Protein AF-A0A7J9SGE8-F1 (afdb_monomer)

Mean predicted aligned error: 10.17 Å

Organism: NCBI:txid2761102

Secondary structure (DSSP, 8-state):
--B--EES-HHHHHHHHHHHHHHHHHHHT--S------------SSHHHHHHHHHHHHHHHT----TT----EEPTT---B-TT-TTHHHHHHHHHHHHHHTT-S-SGGGHHHHHHHHHHHHHHHHHHHHH-SS--HHHHIIIIIHHHHHHHHHHHH--TTTGGGS--

pLDDT: mean 73.87, std 15.14, range [34.44, 93.06]

Solvent-accessible surface area (backbone atoms only — not comparable to full-atom values): 9703 Å² total; per-residue (Å²): 130,70,51,76,62,51,35,72,48,53,69,58,47,46,51,61,34,54,51,32,50,53,56,53,56,60,64,68,72,50,96,60,79,86,73,80,74,73,88,82,62,62,92,40,95,40,40,65,57,48,39,45,50,8,24,52,48,6,57,41,66,75,38,60,46,69,88,82,61,64,67,80,37,70,50,67,90,60,67,68,45,49,94,83,45,83,61,47,59,54,50,52,48,54,44,50,53,47,17,56,70,68,72,46,95,42,61,81,80,34,48,66,58,44,43,27,12,14,48,30,17,41,52,53,51,48,54,52,42,77,71,33,100,66,50,54,63,69,55,48,45,61,78,66,30,51,69,45,36,49,53,45,45,34,68,65,66,41,47,86,81,56,52,70,66,77,75,121

Nearest PDB structures (foldseek):
  5wtu-assembly1_A  TM=5.063E-01  e=2.987E+00  Escherichia coli
  4lrv-assembly3_N-3  TM=5.461E-01  e=8.595E+00  Escherichia coli B7A

Foldseek 3Di:
DWDFDFALPLVLLCVLQVVVVVVVVVVVPDPDDPPCPPADAHDDNFSVVLLLQQLLQLLLVVHFDDLPRDRDDTGPPDDGDDPPDPCVVSVVVSLVLQCLVVVHPDSVVCSSVSNRSSRGSSVVLSVVCVVDVGDDPVCCCVVPNDPSSQVSCCVRQNDPVCNVVVPD

Radius of gyration: 17.56 Å; Cα contacts (8 Å, |Δi|>4): 196; chains: 1; bounding box: 41×34×54 Å

Structure (mmCIF, N/CA/C/O backbone):
data_AF-A0A7J9SGE8-F1
#
_entry.id   AF-A0A7J9SGE8-F1
#
loop_
_atom_site.group_PDB
_atom_site.id
_atom_site.type_symbol
_atom_site.label_atom_id
_atom_site.label_alt_id
_atom_site.label_comp_id
_atom_site.label_asym_id
_atom_site.label_entity_id
_atom_site.label_seq_id
_atom_site.pdbx_PDB_ins_code
_atom_site.Cartn_x
_atom_site.Cartn_y
_atom_site.Cartn_z
_atom_site.occupancy
_atom_site.B_iso_or_equiv
_atom_site.auth_seq_id
_atom_site.auth_comp_id
_atom_site.auth_asym_id
_atom_site.auth_atom_id
_atom_site.pdbx_PDB_model_num
ATOM 1 N N . MET A 1 1 ? 9.535 14.966 11.518 1.00 48.34 1 MET A N 1
ATOM 2 C CA . MET A 1 1 ? 10.106 13.625 11.740 1.00 48.34 1 MET A CA 1
ATOM 3 C C . MET A 1 1 ? 10.115 12.963 10.393 1.00 48.34 1 MET A C 1
ATOM 5 O O . MET A 1 1 ? 9.080 13.000 9.738 1.00 48.34 1 MET A O 1
ATOM 9 N N . THR A 1 2 ? 11.262 12.478 9.952 1.00 58.62 2 THR A N 1
ATOM 10 C CA . THR A 1 2 ? 11.345 11.885 8.631 1.00 58.62 2 THR A CA 1
ATOM 11 C C . THR A 1 2 ? 11.035 10.395 8.696 1.00 58.62 2 THR A C 1
ATOM 13 O O . THR A 1 2 ? 11.523 9.724 9.605 1.00 58.62 2 THR A O 1
ATOM 16 N N . ARG A 1 3 ? 10.198 9.891 7.782 1.00 63.09 3 ARG A N 1
ATOM 17 C CA . ARG A 1 3 ? 9.827 8.470 7.711 1.00 63.09 3 ARG A CA 1
ATOM 18 C C . ARG A 1 3 ? 10.516 7.813 6.515 1.00 63.09 3 ARG A C 1
ATOM 20 O O . ARG A 1 3 ? 10.551 8.394 5.431 1.00 63.09 3 ARG A O 1
ATOM 27 N N . THR A 1 4 ? 11.046 6.614 6.735 1.00 72.00 4 THR A N 1
ATOM 28 C CA . THR A 1 4 ? 11.606 5.740 5.696 1.00 72.00 4 THR A CA 1
ATOM 29 C C . THR A 1 4 ? 10.642 4.581 5.489 1.00 72.00 4 THR A C 1
ATOM 31 O O . THR A 1 4 ? 10.213 3.974 6.470 1.00 72.00 4 THR A O 1
ATOM 34 N N . ILE A 1 5 ? 10.295 4.277 4.237 1.00 77.38 5 ILE A N 1
ATOM 35 C CA . ILE A 1 5 ? 9.429 3.137 3.923 1.00 77.38 5 ILE A CA 1
ATOM 36 C C . ILE A 1 5 ? 10.289 1.883 3.813 1.00 77.38 5 ILE A C 1
ATOM 38 O O . ILE A 1 5 ? 11.235 1.845 3.021 1.00 77.38 5 ILE A O 1
ATOM 42 N N . LYS A 1 6 ? 9.932 0.867 4.602 1.00 82.56 6 LYS A N 1
ATOM 43 C CA . LYS A 1 6 ? 10.541 -0.459 4.561 1.00 82.56 6 LYS A CA 1
ATOM 44 C C . LYS A 1 6 ? 9.533 -1.493 4.093 1.00 82.56 6 LYS A C 1
ATOM 46 O O . LYS A 1 6 ? 8.363 -1.373 4.414 1.00 82.56 6 LYS A O 1
ATOM 51 N N . THR A 1 7 ? 9.992 -2.506 3.372 1.00 82.38 7 THR A N 1
ATOM 52 C CA . THR A 1 7 ? 9.140 -3.562 2.804 1.00 82.38 7 THR A CA 1
ATOM 53 C C . THR A 1 7 ? 9.809 -4.931 2.943 1.00 82.38 7 THR A C 1
ATOM 55 O O . THR A 1 7 ? 11.038 -5.029 3.062 1.00 82.38 7 THR A O 1
ATOM 58 N N . SER A 1 8 ? 8.999 -5.992 2.945 1.00 83.69 8 SER A N 1
ATOM 59 C CA . SER A 1 8 ? 9.450 -7.385 2.855 1.00 83.69 8 SER A CA 1
ATOM 60 C C . SER A 1 8 ? 9.547 -7.888 1.404 1.00 83.69 8 SER A C 1
ATOM 62 O O . SER A 1 8 ? 10.131 -8.946 1.162 1.00 83.69 8 SER A O 1
ATOM 64 N N . ARG A 1 9 ? 9.024 -7.110 0.443 1.00 87.06 9 ARG A N 1
ATOM 65 C CA . ARG A 1 9 ? 8.911 -7.420 -0.993 1.00 87.06 9 ARG A CA 1
ATOM 66 C C . ARG A 1 9 ? 9.723 -6.497 -1.890 1.00 87.06 9 ARG A C 1
ATOM 68 O O . ARG A 1 9 ? 9.348 -6.228 -3.029 1.00 87.06 9 ARG A O 1
ATOM 75 N N . GLN A 1 10 ? 10.852 -5.992 -1.390 1.00 84.12 10 GLN A N 1
ATOM 76 C CA . GLN A 1 10 ? 11.710 -5.049 -2.121 1.00 84.12 10 GLN A CA 1
ATOM 77 C C . GLN A 1 10 ? 12.091 -5.550 -3.525 1.00 84.12 10 GLN A C 1
ATOM 79 O O . GLN A 1 10 ? 12.265 -4.748 -4.436 1.00 84.12 10 GLN A O 1
ATOM 84 N N . ASP A 1 11 ? 12.213 -6.863 -3.706 1.00 82.62 11 ASP A N 1
ATOM 85 C CA . ASP A 1 11 ? 12.446 -7.514 -4.991 1.00 82.62 11 ASP A CA 1
ATOM 86 C C . ASP A 1 11 ? 11.338 -7.225 -6.015 1.00 82.62 11 ASP A C 1
ATOM 88 O O . ASP A 1 11 ? 11.656 -6.880 -7.154 1.00 82.62 11 ASP A O 1
ATOM 92 N N . ILE A 1 12 ? 10.066 -7.273 -5.606 1.00 85.19 12 ILE A N 1
ATOM 93 C CA . ILE A 1 12 ? 8.921 -6.949 -6.468 1.00 85.19 12 ILE A CA 1
ATOM 94 C C . ILE A 1 12 ? 8.907 -5.451 -6.790 1.00 85.19 12 ILE A C 1
ATOM 96 O O . ILE A 1 12 ? 8.810 -5.073 -7.956 1.00 85.19 12 ILE A O 1
ATOM 100 N N . TYR A 1 13 ? 9.096 -4.590 -5.784 1.00 85.00 13 TYR A N 1
ATOM 101 C CA . TYR A 1 13 ? 9.158 -3.136 -5.988 1.00 85.00 13 TYR A CA 1
ATOM 102 C C . TYR A 1 13 ? 10.275 -2.720 -6.951 1.00 85.00 13 TYR A C 1
ATOM 104 O O . TYR A 1 13 ? 10.072 -1.851 -7.796 1.00 85.00 13 TYR A O 1
ATOM 112 N N . ILE A 1 14 ? 11.462 -3.321 -6.818 1.00 80.12 14 ILE A N 1
ATOM 113 C CA . ILE A 1 14 ? 12.591 -3.085 -7.723 1.00 80.12 14 ILE A CA 1
ATOM 114 C C . ILE A 1 14 ? 12.235 -3.560 -9.120 1.00 80.12 14 ILE A C 1
ATOM 116 O O . ILE A 1 14 ? 12.348 -2.772 -10.048 1.00 80.12 14 ILE A O 1
ATOM 120 N N . ARG A 1 15 ? 11.767 -4.801 -9.270 1.00 81.69 15 ARG A N 1
ATOM 121 C CA . ARG A 1 15 ? 11.42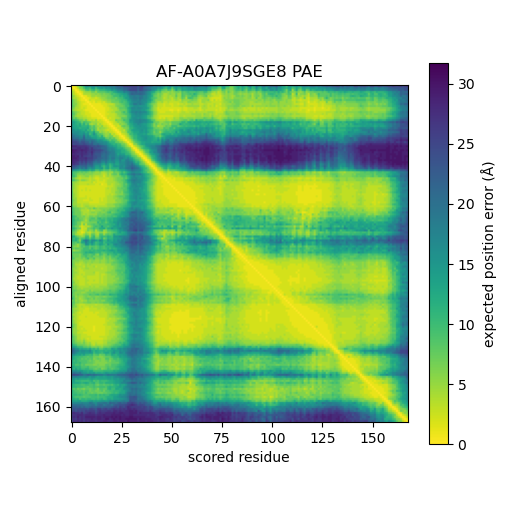6 -5.355 -10.582 1.00 81.69 15 ARG A CA 1
ATOM 122 C C . ARG A 1 15 ? 10.419 -4.475 -11.321 1.00 81.69 15 ARG A C 1
ATOM 124 O O . ARG A 1 15 ? 10.677 -4.098 -12.454 1.00 81.69 15 ARG A O 1
ATOM 131 N N . LEU A 1 16 ? 9.311 -4.115 -10.676 1.00 78.44 16 LEU A N 1
ATOM 132 C CA . LEU A 1 16 ? 8.231 -3.374 -11.331 1.00 78.44 16 LEU A CA 1
ATOM 133 C C . LEU A 1 16 ? 8.618 -1.936 -11.704 1.00 78.44 16 LEU A C 1
ATOM 135 O O . LEU A 1 16 ? 8.124 -1.419 -12.699 1.00 78.44 16 LEU A O 1
ATOM 139 N N . VAL A 1 17 ? 9.510 -1.295 -10.946 1.00 76.69 17 VAL A N 1
ATOM 140 C CA . VAL A 1 17 ? 9.947 0.085 -11.221 1.00 76.69 17 VAL A CA 1
ATOM 141 C C . VAL A 1 17 ? 11.186 0.150 -12.124 1.00 76.69 17 VAL A C 1
ATOM 143 O O . VAL A 1 17 ? 11.309 1.074 -12.922 1.00 76.69 17 VAL A O 1
ATOM 146 N N . ASP A 1 18 ? 12.103 -0.815 -12.042 1.00 73.56 18 ASP A N 1
ATOM 147 C CA . ASP A 1 18 ? 13.275 -0.879 -12.930 1.00 73.56 18 ASP A CA 1
ATOM 148 C C . ASP A 1 18 ? 12.882 -1.368 -14.337 1.00 73.56 18 ASP A C 1
ATOM 150 O O . ASP A 1 18 ? 13.455 -0.905 -15.326 1.00 73.56 18 ASP A O 1
ATOM 154 N N . ASN A 1 19 ? 11.870 -2.240 -14.450 1.00 63.78 19 ASN A N 1
ATOM 155 C CA . ASN A 1 19 ? 11.254 -2.568 -15.739 1.00 63.78 19 ASN A CA 1
ATOM 156 C C . ASN A 1 19 ? 10.659 -1.307 -16.386 1.00 63.78 19 ASN A C 1
ATOM 158 O O . ASN A 1 19 ? 10.941 -1.028 -17.546 1.00 63.78 19 ASN A O 1
ATOM 162 N N . ALA A 1 20 ? 9.955 -0.483 -15.598 1.00 64.75 20 ALA A N 1
ATOM 163 C CA . ALA A 1 20 ? 9.371 0.772 -16.068 1.00 64.75 20 ALA A CA 1
ATOM 164 C C . ALA A 1 20 ? 10.402 1.763 -16.631 1.00 64.75 20 ALA A C 1
ATOM 166 O O . ALA A 1 20 ? 10.104 2.498 -17.569 1.00 64.75 20 ALA A O 1
ATOM 167 N N . GLU A 1 21 ? 11.608 1.815 -16.059 1.00 63.56 21 GLU A N 1
ATOM 168 C CA . GLU A 1 21 ? 12.697 2.636 -16.604 1.00 63.56 21 GLU A CA 1
ATOM 169 C C . GLU A 1 21 ? 13.314 2.031 -17.864 1.00 63.56 21 GLU A C 1
ATOM 171 O O . GLU A 1 21 ? 13.572 2.754 -18.823 1.00 63.56 21 GLU A O 1
ATOM 176 N N . SER A 1 22 ? 13.530 0.715 -17.871 1.00 61.41 22 SER A N 1
ATOM 177 C CA . SER A 1 22 ? 14.177 0.023 -18.991 1.00 61.41 22 SER A CA 1
ATOM 178 C C . SER A 1 22 ? 13.358 0.125 -20.280 1.00 61.41 22 SER A C 1
ATOM 180 O O . SER A 1 22 ? 13.934 0.311 -21.351 1.00 61.41 22 SER A O 1
ATOM 182 N N . ASP A 1 23 ? 12.029 0.068 -20.174 1.00 59.72 23 ASP A N 1
ATOM 183 C CA . ASP A 1 23 ? 11.129 0.206 -21.323 1.00 59.72 23 ASP A CA 1
ATOM 184 C C . ASP A 1 23 ? 11.163 1.633 -21.906 1.00 59.72 23 ASP A C 1
ATOM 186 O O . ASP A 1 23 ? 11.191 1.815 -23.121 1.00 59.72 23 ASP A O 1
ATOM 190 N N . ARG A 1 24 ? 11.293 2.665 -21.060 1.00 58.94 24 ARG A N 1
ATOM 191 C CA . ARG A 1 24 ? 11.411 4.070 -21.507 1.00 58.94 24 ARG A CA 1
ATOM 192 C C . ARG A 1 24 ? 12.720 4.372 -22.215 1.00 58.94 24 ARG A C 1
ATOM 194 O O . ARG A 1 24 ? 12.749 5.183 -23.141 1.00 58.94 24 ARG A O 1
ATOM 201 N N . ASP A 1 25 ? 13.808 3.780 -21.738 1.00 58.88 25 ASP A N 1
ATOM 202 C CA . ASP A 1 25 ? 15.122 3.957 -22.350 1.00 58.88 25 ASP A CA 1
ATOM 203 C C . ASP A 1 25 ? 15.193 3.235 -23.705 1.00 58.88 25 ASP A C 1
ATOM 205 O O . ASP A 1 25 ? 15.790 3.761 -24.644 1.00 58.88 25 ASP A O 1
ATOM 209 N N . ALA A 1 26 ? 14.522 2.085 -23.845 1.00 58.28 26 ALA A N 1
ATOM 210 C CA . ALA A 1 26 ? 14.413 1.365 -25.113 1.00 58.28 26 ALA A CA 1
ATOM 211 C C . ALA A 1 26 ? 13.619 2.147 -26.179 1.00 58.28 26 ALA A C 1
ATOM 213 O O . ALA A 1 26 ? 14.017 2.153 -27.346 1.00 58.28 26 ALA A O 1
ATOM 214 N N . ASP A 1 27 ? 12.559 2.855 -25.780 1.00 53.47 27 ASP A N 1
ATOM 215 C CA . ASP A 1 27 ? 11.755 3.688 -26.687 1.00 53.47 27 ASP A CA 1
ATOM 216 C C . ASP A 1 27 ? 12.471 4.985 -27.117 1.00 53.47 27 ASP A C 1
ATOM 218 O O . ASP A 1 27 ? 12.218 5.506 -28.203 1.00 53.47 27 ASP A O 1
ATOM 222 N N . ASN A 1 28 ? 13.407 5.500 -26.310 1.00 51.56 28 ASN A N 1
ATOM 223 C CA . ASN A 1 28 ? 14.152 6.736 -26.600 1.00 51.56 28 ASN A CA 1
ATOM 224 C C . ASN A 1 28 ? 15.380 6.556 -27.518 1.00 51.56 28 ASN A C 1
ATOM 226 O O . ASN A 1 28 ? 15.926 7.555 -27.990 1.00 51.56 28 ASN A O 1
ATOM 230 N N . GLU A 1 29 ? 15.846 5.327 -27.770 1.00 53.19 29 GLU A N 1
ATOM 231 C CA . GLU A 1 29 ? 16.998 5.055 -28.654 1.00 53.19 29 GLU A CA 1
ATOM 232 C C . GLU A 1 29 ? 16.611 4.804 -30.128 1.00 53.19 29 GLU A C 1
ATOM 234 O O . GLU A 1 29 ? 17.488 4.596 -30.973 1.00 53.19 29 GLU A O 1
ATOM 239 N N . SER A 1 30 ? 15.319 4.855 -30.471 1.00 50.91 30 SER A N 1
ATOM 240 C CA . SER A 1 30 ? 14.840 4.712 -31.850 1.00 50.91 30 SER A CA 1
ATOM 241 C C . SER A 1 30 ? 14.664 6.083 -32.522 1.00 50.91 30 SER A C 1
ATOM 243 O O . SER A 1 30 ? 13.784 6.855 -32.166 1.00 50.91 30 SER A O 1
ATOM 245 N N . ASP A 1 31 ? 15.497 6.389 -33.523 1.00 49.75 31 ASP A N 1
ATOM 246 C CA . ASP A 1 31 ? 15.501 7.634 -34.330 1.00 49.75 31 ASP A CA 1
ATOM 247 C C . ASP A 1 31 ? 14.294 7.759 -35.306 1.00 49.75 31 ASP A C 1
ATOM 249 O O . ASP A 1 31 ? 14.337 8.508 -36.289 1.00 49.75 31 ASP A O 1
ATOM 253 N N . GLU A 1 32 ? 13.214 7.013 -35.077 1.00 45.56 32 GLU A N 1
ATOM 254 C CA . GLU A 1 32 ? 11.960 7.124 -35.825 1.00 45.56 32 GLU A CA 1
ATOM 255 C C . GLU A 1 32 ? 10.982 7.968 -34.996 1.00 45.56 32 GLU A C 1
ATOM 257 O O . GLU A 1 32 ? 10.830 7.736 -33.799 1.00 45.56 32 GLU A O 1
ATOM 262 N N . GLU A 1 33 ? 10.362 8.996 -35.602 1.00 43.09 33 GLU A N 1
ATOM 263 C CA . GLU A 1 33 ? 9.317 9.770 -34.914 1.00 43.09 33 GLU A CA 1
ATOM 264 C C . GLU A 1 33 ? 8.308 8.800 -34.292 1.00 43.09 33 GLU A C 1
ATOM 266 O O . GLU A 1 33 ? 7.952 7.834 -34.970 1.00 43.09 33 GLU A O 1
ATOM 271 N N . PRO A 1 34 ? 7.859 9.026 -33.042 1.00 40.72 34 PRO A N 1
ATOM 272 C CA . PRO A 1 34 ? 7.004 8.079 -32.344 1.00 40.72 34 PRO A CA 1
ATOM 273 C C . PRO A 1 34 ? 5.700 7.920 -33.130 1.00 40.72 34 PRO A C 1
ATOM 275 O O . PRO A 1 34 ? 4.788 8.744 -33.032 1.00 40.72 34 PRO A O 1
ATOM 278 N N . GLU A 1 35 ? 5.624 6.881 -33.962 1.00 39.34 35 GLU A N 1
ATOM 279 C CA . GLU A 1 35 ? 4.392 6.426 -34.586 1.00 39.34 35 GLU A CA 1
ATOM 280 C C . GLU A 1 35 ? 3.557 5.799 -33.481 1.00 39.34 35 GLU A C 1
ATOM 282 O O . GLU A 1 35 ? 3.630 4.591 -33.314 1.00 39.34 35 GLU A O 1
ATOM 287 N N . ASP A 1 36 ? 2.820 6.630 -32.732 1.00 42.00 36 ASP A N 1
ATOM 288 C CA . ASP A 1 36 ? 1.620 6.287 -31.950 1.00 42.00 36 ASP A CA 1
ATOM 289 C C . ASP A 1 36 ? 1.601 4.809 -31.500 1.00 42.00 36 ASP A C 1
ATOM 291 O O . ASP A 1 36 ? 0.684 4.040 -31.816 1.00 42.00 36 ASP A O 1
ATOM 295 N N . THR A 1 37 ? 2.674 4.377 -30.823 1.00 39.41 37 THR A N 1
ATOM 296 C CA . THR A 1 37 ? 2.789 3.029 -30.291 1.00 39.41 37 THR A CA 1
ATOM 297 C C . THR A 1 37 ? 1.865 3.008 -29.097 1.00 39.41 37 THR A C 1
ATOM 299 O O . THR A 1 37 ? 2.159 3.515 -28.018 1.00 39.41 37 THR A O 1
ATOM 302 N N . ALA A 1 38 ? 0.669 2.507 -29.372 1.00 35.16 38 ALA A N 1
ATOM 303 C CA . ALA A 1 38 ? -0.313 2.119 -2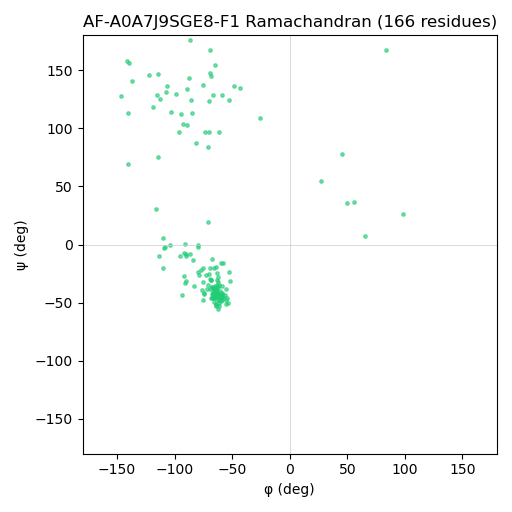8.391 1.00 35.16 38 ALA A CA 1
ATOM 304 C C . ALA A 1 38 ? 0.348 1.353 -27.232 1.00 35.16 38 ALA A C 1
ATOM 306 O O . ALA A 1 38 ? 1.143 0.447 -27.478 1.00 35.16 38 ALA A O 1
ATOM 307 N N . ASP A 1 39 ? -0.043 1.730 -26.013 1.00 38.38 39 ASP A N 1
ATOM 308 C CA . ASP A 1 39 ? -0.146 0.873 -24.827 1.00 38.38 39 ASP A CA 1
ATOM 309 C C . ASP A 1 39 ? 1.038 -0.081 -24.572 1.00 38.38 39 ASP A C 1
ATOM 311 O O . ASP A 1 39 ? 0.975 -1.278 -24.824 1.00 38.38 39 ASP A O 1
ATOM 315 N N . GLY A 1 40 ? 2.126 0.473 -24.032 1.00 39.62 40 GLY A N 1
ATOM 316 C CA . GLY A 1 40 ? 3.247 -0.263 -23.434 1.00 39.62 40 GLY A CA 1
ATOM 317 C C . GLY A 1 40 ? 3.723 0.483 -22.177 1.00 39.62 40 GLY A C 1
ATOM 318 O O . GLY A 1 40 ? 4.621 1.307 -22.255 1.00 39.62 40 GLY A O 1
ATOM 319 N N . ALA A 1 41 ? 2.968 0.540 -21.079 1.00 48.12 41 ALA A N 1
ATOM 320 C CA . ALA A 1 41 ? 2.676 -0.518 -20.104 1.00 48.12 41 ALA A CA 1
ATOM 321 C C . ALA A 1 41 ? 3.531 -0.493 -18.817 1.00 48.12 41 ALA A C 1
ATOM 323 O O . ALA A 1 41 ? 3.624 -1.518 -18.166 1.00 48.12 41 ALA A O 1
ATOM 324 N N . TYR A 1 42 ? 4.071 0.648 -18.350 1.00 57.16 42 TYR A N 1
ATOM 325 C CA . TYR A 1 42 ? 4.471 0.761 -16.930 1.00 57.16 42 TYR A CA 1
ATOM 326 C C . TYR A 1 42 ? 4.309 2.169 -16.326 1.00 57.16 42 TYR A C 1
ATOM 328 O O . TYR A 1 42 ? 4.794 3.172 -16.851 1.00 57.16 42 TYR A O 1
ATOM 336 N N . LEU A 1 43 ? 3.611 2.231 -15.182 1.00 63.03 43 LEU A N 1
ATOM 337 C CA . LEU A 1 43 ? 2.931 3.444 -14.694 1.00 63.03 43 LEU A CA 1
ATOM 338 C C . LEU A 1 43 ? 3.554 4.119 -13.468 1.00 63.03 43 LEU A C 1
ATOM 340 O O . LEU A 1 43 ? 3.037 5.147 -13.036 1.00 63.03 43 LEU A O 1
ATOM 344 N N . PHE A 1 44 ? 4.611 3.545 -12.889 1.00 72.75 44 PHE A N 1
ATOM 345 C CA . PHE A 1 44 ? 5.206 4.056 -11.652 1.00 72.75 44 PHE A CA 1
ATOM 346 C C . PHE A 1 44 ? 6.651 4.477 -11.882 1.00 72.75 44 PHE A C 1
ATOM 348 O O . PHE A 1 44 ? 7.514 3.652 -12.184 1.00 72.75 44 PHE A O 1
ATOM 355 N N . ASP A 1 45 ? 6.915 5.761 -11.678 1.00 70.06 45 ASP A N 1
ATOM 356 C CA . ASP A 1 45 ? 8.257 6.350 -11.739 1.00 70.06 45 ASP A CA 1
ATOM 357 C C . ASP A 1 45 ? 9.022 6.055 -10.447 1.00 70.06 45 ASP A C 1
ATOM 359 O O . ASP A 1 45 ? 10.260 5.992 -10.404 1.00 70.06 45 ASP A O 1
ATOM 363 N N . TYR A 1 46 ? 8.261 5.858 -9.369 1.00 75.88 46 TYR A N 1
ATOM 364 C CA . TYR A 1 46 ? 8.794 5.705 -8.038 1.00 75.88 46 TYR A CA 1
ATO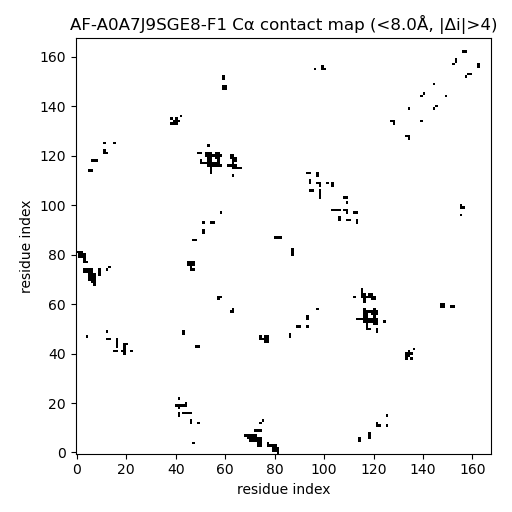M 365 C C . TYR A 1 46 ? 8.107 4.580 -7.277 1.00 75.88 46 TYR A C 1
ATOM 367 O O . TYR A 1 46 ? 6.888 4.425 -7.253 1.00 75.88 46 TYR A O 1
ATOM 375 N N . GLN A 1 47 ? 8.912 3.847 -6.517 1.00 81.75 47 GLN A N 1
ATOM 376 C CA . GLN A 1 47 ? 8.435 2.713 -5.736 1.00 81.75 47 GLN A CA 1
ATOM 377 C C . GLN A 1 47 ? 7.436 3.097 -4.628 1.00 81.75 47 GLN A C 1
ATOM 379 O O . GLN A 1 47 ? 6.683 2.239 -4.178 1.00 81.75 47 GLN A O 1
ATOM 384 N N . TYR A 1 48 ? 7.372 4.363 -4.187 1.00 81.06 48 TYR A N 1
ATOM 385 C CA . TYR A 1 48 ? 6.349 4.766 -3.213 1.00 81.06 48 TYR A CA 1
ATOM 386 C C . TYR A 1 48 ? 4.951 4.946 -3.858 1.00 81.06 48 TYR A C 1
ATOM 388 O O . TYR A 1 48 ? 3.943 4.900 -3.147 1.00 81.06 48 TYR A O 1
ATOM 396 N N . GLU A 1 49 ? 4.862 5.177 -5.177 1.00 84.31 49 GLU A N 1
ATOM 397 C CA . GLU A 1 49 ? 3.578 5.216 -5.900 1.00 84.31 49 GLU A CA 1
ATOM 398 C C . GLU A 1 49 ? 2.986 3.814 -5.906 1.00 84.31 49 GLU A C 1
ATOM 400 O O . GLU A 1 49 ? 1.837 3.616 -5.513 1.00 84.31 49 GLU A O 1
ATOM 405 N N . LEU A 1 50 ? 3.842 2.840 -6.221 1.00 86.56 50 LEU A N 1
ATOM 406 C CA . LEU A 1 50 ? 3.543 1.422 -6.125 1.00 86.56 50 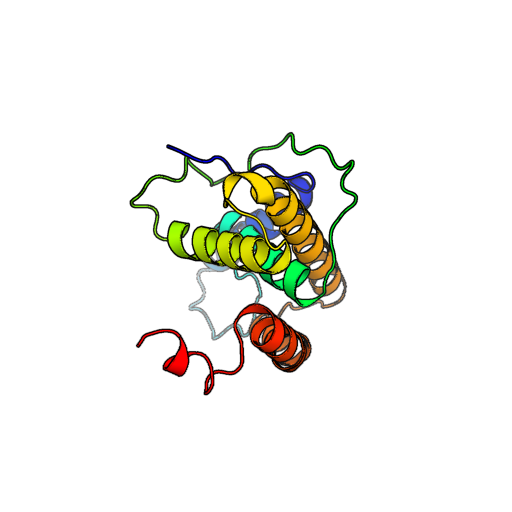LEU A CA 1
ATOM 407 C C . LEU A 1 50 ? 3.196 1.006 -4.687 1.00 86.56 50 LEU A C 1
ATOM 409 O O . LEU A 1 50 ? 2.248 0.260 -4.489 1.00 86.56 50 LEU A O 1
ATOM 413 N N . PHE A 1 51 ? 3.889 1.539 -3.676 1.00 89.19 51 PHE A N 1
ATOM 414 C CA . PHE A 1 51 ? 3.568 1.292 -2.262 1.00 89.19 51 PHE A CA 1
ATOM 415 C C . PHE A 1 51 ? 2.175 1.800 -1.905 1.00 89.19 51 PHE A C 1
ATOM 417 O O . PHE A 1 51 ? 1.381 1.091 -1.294 1.00 89.19 51 PHE A O 1
ATOM 424 N N . SER A 1 52 ? 1.872 3.037 -2.299 1.00 88.81 52 SER A N 1
ATOM 425 C CA . SER A 1 52 ? 0.595 3.665 -1.976 1.00 88.81 52 SER A CA 1
ATOM 426 C C . SER A 1 52 ? -0.555 2.953 -2.684 1.00 88.81 52 SER A C 1
ATOM 428 O O . SER A 1 52 ? -1.587 2.696 -2.069 1.00 88.81 52 SER A O 1
ATOM 430 N N . LEU A 1 53 ? -0.370 2.598 -3.959 1.00 88.44 53 LEU A N 1
ATOM 431 C CA . LEU A 1 53 ? -1.351 1.821 -4.704 1.00 88.44 53 LEU A CA 1
ATOM 432 C C . LEU A 1 53 ? -1.505 0.412 -4.124 1.00 88.44 53 LEU A C 1
ATOM 434 O O . LEU A 1 53 ? -2.631 -0.028 -3.917 1.00 88.44 53 LEU A O 1
ATOM 438 N N . GLY A 1 54 ? -0.398 -0.268 -3.830 1.00 90.62 54 GLY A N 1
ATOM 439 C CA . GLY A 1 54 ? -0.401 -1.581 -3.196 1.00 90.62 54 GLY A CA 1
ATOM 440 C C . GLY A 1 54 ? -1.189 -1.562 -1.895 1.00 90.62 54 GLY A C 1
ATOM 441 O O . GLY A 1 54 ? -2.076 -2.382 -1.702 1.00 90.62 54 GLY A O 1
ATOM 442 N N . ALA A 1 55 ? -0.971 -0.561 -1.046 1.00 91.44 55 ALA A N 1
ATOM 443 C CA . ALA A 1 55 ? -1.671 -0.476 0.227 1.00 91.44 55 ALA A CA 1
ATOM 444 C C . ALA A 1 55 ? -3.176 -0.246 0.052 1.00 91.44 55 ALA A C 1
ATOM 446 O O . ALA A 1 55 ? -3.977 -0.831 0.776 1.00 91.44 55 ALA A O 1
ATOM 447 N N . LEU A 1 56 ? -3.574 0.559 -0.938 1.00 89.44 56 LEU A N 1
ATOM 448 C CA . LEU A 1 56 ? -4.982 0.730 -1.298 1.00 89.44 56 LEU A CA 1
ATOM 449 C C . LEU A 1 56 ? -5.599 -0.567 -1.831 1.00 89.44 56 LEU A C 1
ATOM 451 O O . LEU A 1 56 ? -6.724 -0.891 -1.463 1.00 89.44 56 LEU A O 1
ATOM 455 N N . ILE A 1 57 ? -4.876 -1.309 -2.674 1.00 89.56 57 ILE A N 1
ATOM 456 C CA . ILE A 1 57 ? -5.322 -2.600 -3.212 1.00 89.56 57 ILE A CA 1
ATOM 457 C C . ILE A 1 57 ? -5.484 -3.620 -2.082 1.00 89.56 57 ILE A C 1
ATOM 459 O O . ILE A 1 57 ? -6.547 -4.228 -1.980 1.00 89.56 57 ILE A O 1
ATOM 463 N N . GLY A 1 58 ? -4.467 -3.786 -1.232 1.00 90.12 58 GLY A N 1
ATOM 464 C CA . GLY A 1 58 ? -4.49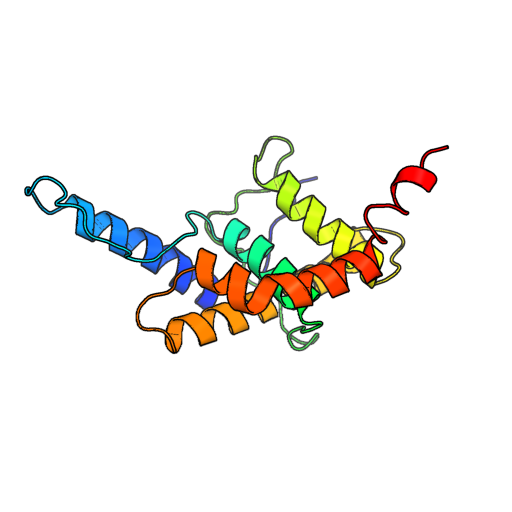3 -4.720 -0.107 1.00 90.12 58 GLY A CA 1
ATOM 465 C C . GLY A 1 58 ? -5.627 -4.399 0.861 1.00 90.12 58 GLY A C 1
ATOM 466 O O . GLY A 1 58 ? -6.442 -5.268 1.157 1.00 90.12 58 GLY A O 1
ATOM 467 N N . LEU A 1 59 ? -5.763 -3.130 1.263 1.00 89.69 59 LEU A N 1
ATOM 468 C CA . LEU A 1 59 ? -6.848 -2.685 2.143 1.00 89.69 59 LEU A CA 1
ATOM 469 C C . LEU A 1 59 ? -8.231 -2.908 1.520 1.00 89.69 59 LEU A C 1
ATOM 471 O O . LEU A 1 59 ? -9.155 -3.367 2.191 1.00 89.69 59 LEU A O 1
ATOM 475 N N . ALA A 1 60 ? -8.391 -2.591 0.233 1.00 87.12 60 ALA A N 1
ATOM 476 C CA . ALA A 1 60 ? -9.657 -2.781 -0.465 1.00 87.12 60 ALA A CA 1
ATOM 477 C C . ALA A 1 60 ? -10.074 -4.253 -0.557 1.00 87.12 60 ALA A C 1
ATOM 479 O O . ALA A 1 60 ? -11.267 -4.550 -0.597 1.00 87.12 60 ALA A O 1
ATOM 480 N N . ARG A 1 61 ? -9.097 -5.157 -0.606 1.00 86.75 61 ARG A N 1
ATOM 481 C CA . ARG A 1 61 ? -9.303 -6.606 -0.663 1.00 86.75 61 ARG A CA 1
ATOM 482 C C . ARG A 1 61 ? -9.335 -7.265 0.713 1.00 86.75 61 ARG A C 1
ATOM 484 O O . ARG A 1 61 ? -9.651 -8.447 0.783 1.00 86.75 61 ARG A O 1
ATOM 491 N N . ASP A 1 62 ? -9.039 -6.510 1.769 1.00 86.50 62 ASP A N 1
ATOM 492 C CA . ASP A 1 62 ? -8.842 -7.025 3.126 1.00 86.50 62 ASP A CA 1
ATOM 493 C C . ASP A 1 62 ? -7.748 -8.114 3.185 1.00 86.50 62 ASP A C 1
ATOM 495 O O . ASP A 1 62 ? -7.851 -9.113 3.893 1.00 86.50 62 ASP A O 1
ATOM 499 N N . GLU A 1 63 ? -6.696 -7.939 2.380 1.00 86.44 63 GLU A N 1
ATOM 500 C CA . GLU A 1 63 ? -5.584 -8.880 2.238 1.00 86.44 63 GLU A CA 1
ATOM 501 C C . GLU A 1 63 ? -4.293 -8.271 2.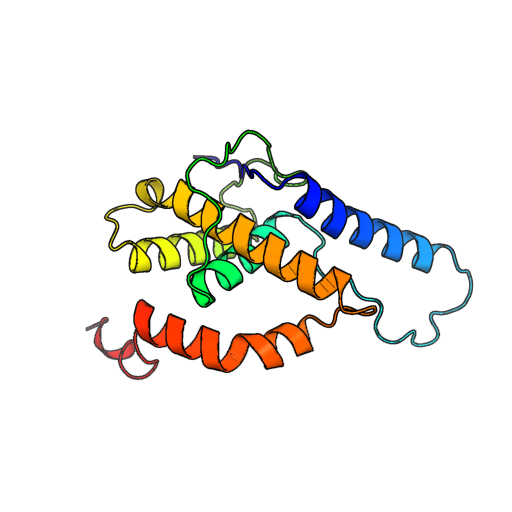792 1.00 86.44 63 GLU A C 1
ATOM 503 O O . GLU A 1 63 ? -3.850 -7.209 2.359 1.00 86.44 63 GLU A O 1
ATOM 508 N N . GLN A 1 64 ? -3.664 -8.984 3.722 1.00 85.38 64 GLN A N 1
ATOM 509 C CA . GLN A 1 64 ? -2.368 -8.652 4.309 1.00 85.38 64 GLN A CA 1
ATOM 510 C C . GLN A 1 64 ? -1.398 -9.813 4.083 1.00 85.38 64 GLN A C 1
ATOM 512 O O . GLN A 1 64 ? -1.802 -10.980 4.122 1.00 85.38 64 GLN A O 1
ATOM 517 N N . VAL A 1 65 ? -0.110 -9.515 3.891 1.00 86.12 65 VAL A N 1
ATOM 518 C CA . VAL A 1 65 ? 0.920 -10.564 3.967 1.00 86.12 65 VAL A CA 1
ATOM 519 C C . VAL A 1 65 ? 1.061 -11.055 5.410 1.00 86.12 65 VAL A C 1
ATOM 521 O O . VAL A 1 65 ? 0.540 -10.453 6.347 1.00 86.12 65 VAL A O 1
ATOM 524 N N . ASP A 1 66 ? 1.758 -12.175 5.603 1.00 80.31 66 ASP A N 1
ATOM 525 C CA . ASP A 1 66 ? 1.989 -12.748 6.932 1.00 80.31 66 ASP A CA 1
ATOM 526 C C . ASP A 1 66 ? 2.588 -11.691 7.892 1.00 80.31 66 ASP A C 1
ATOM 528 O O . ASP A 1 66 ? 3.656 -11.157 7.590 1.00 80.31 66 ASP A O 1
ATOM 532 N N . PRO A 1 67 ? 1.974 -11.414 9.062 1.00 77.44 67 PRO A N 1
ATOM 533 C CA . PRO A 1 67 ? 2.504 -10.457 10.040 1.00 77.44 67 PRO A CA 1
ATOM 534 C C . PRO A 1 67 ? 3.904 -10.800 10.575 1.00 77.44 67 PRO A C 1
ATOM 536 O O . PRO A 1 67 ? 4.568 -9.962 11.181 1.00 77.44 67 PRO A O 1
ATOM 539 N N . SER A 1 68 ? 4.374 -12.037 10.382 1.00 78.38 68 SER A N 1
ATOM 540 C CA . SER A 1 68 ? 5.753 -12.447 10.674 1.00 78.38 68 SER A CA 1
ATOM 541 C C . SER A 1 68 ? 6.765 -12.041 9.593 1.00 78.38 68 SER A C 1
ATOM 543 O O . SER A 1 68 ? 7.966 -12.288 9.759 1.00 78.38 68 SER A O 1
ATOM 545 N N . ALA A 1 69 ? 6.316 -11.408 8.504 1.00 73.00 69 ALA A N 1
ATOM 546 C CA . ALA A 1 69 ? 7.172 -10.872 7.459 1.00 73.00 69 ALA A CA 1
ATOM 547 C C . ALA A 1 69 ? 8.147 -9.833 8.031 1.00 73.00 69 ALA A C 1
ATOM 549 O O . ALA A 1 69 ? 7.783 -8.890 8.729 1.00 73.00 69 ALA A O 1
ATOM 550 N N . ALA A 1 70 ? 9.434 -10.011 7.738 1.00 73.38 70 ALA A N 1
ATOM 551 C CA . ALA A 1 70 ? 10.469 -9.113 8.227 1.00 73.38 70 ALA A CA 1
ATOM 552 C C . ALA A 1 70 ? 10.618 -7.890 7.306 1.00 73.38 70 ALA A C 1
ATOM 554 O O . ALA A 1 70 ? 11.122 -8.006 6.187 1.00 73.38 70 ALA A O 1
ATOM 555 N N . PHE A 1 71 ? 10.272 -6.700 7.804 1.00 80.50 71 PHE A N 1
ATOM 556 C CA . PHE A 1 71 ? 10.518 -5.425 7.120 1.00 80.50 71 PHE A CA 1
ATOM 557 C C . PHE A 1 71 ? 11.956 -4.950 7.342 1.00 80.50 71 PHE A C 1
ATOM 559 O O . PHE A 1 71 ? 12.261 -4.211 8.283 1.00 80.50 71 PHE A O 1
ATOM 566 N N . SER A 1 72 ? 12.882 -5.388 6.491 1.00 72.06 72 SER A N 1
ATOM 567 C CA . SER A 1 72 ? 14.302 -5.042 6.654 1.00 72.06 72 SER A CA 1
ATOM 568 C C . SER A 1 72 ? 14.866 -4.148 5.558 1.00 72.06 72 SER A C 1
ATOM 570 O O . SER A 1 72 ? 15.998 -3.690 5.705 1.00 72.06 72 SER A O 1
ATOM 572 N N . GLN A 1 73 ? 14.129 -3.929 4.469 1.00 78.19 73 GLN A N 1
ATOM 573 C CA . GLN A 1 73 ? 14.667 -3.311 3.263 1.00 78.19 73 GLN A CA 1
ATOM 574 C C . GLN A 1 73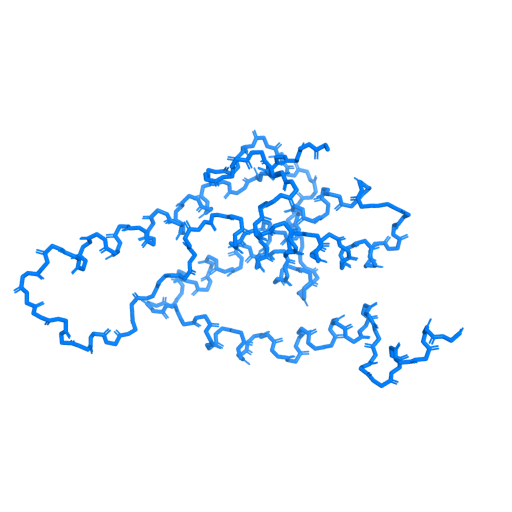 ? 14.028 -1.960 2.974 1.00 78.19 73 GLN A C 1
ATOM 576 O O . GLN A 1 73 ? 12.807 -1.869 2.907 1.00 78.19 73 GLN A O 1
ATOM 581 N N . ASP A 1 74 ? 14.853 -0.938 2.756 1.00 76.94 74 ASP A N 1
ATOM 582 C CA . ASP A 1 74 ? 14.387 0.389 2.353 1.00 76.94 74 ASP A CA 1
ATOM 583 C C . ASP A 1 74 ? 13.984 0.390 0.874 1.00 76.94 74 ASP A C 1
ATOM 585 O O . ASP A 1 74 ? 14.692 -0.138 0.012 1.00 76.94 74 ASP A O 1
ATOM 589 N N . ILE A 1 75 ? 12.865 1.026 0.559 1.00 76.12 75 ILE A N 1
ATOM 590 C CA . ILE A 1 75 ? 12.437 1.229 -0.823 1.00 76.12 75 ILE A CA 1
ATOM 591 C C . ILE A 1 75 ? 13.432 2.177 -1.543 1.00 76.12 75 ILE A C 1
ATOM 593 O O . ILE A 1 75 ? 13.761 3.258 -1.051 1.00 76.12 75 ILE A O 1
ATOM 597 N N . ARG A 1 76 ? 13.947 1.781 -2.717 1.00 61.09 76 ARG A N 1
ATOM 598 C CA . ARG A 1 76 ? 14.812 2.615 -3.575 1.00 61.09 76 ARG A CA 1
ATOM 599 C C . ARG A 1 76 ? 14.001 3.772 -4.173 1.00 61.09 76 ARG A C 1
ATOM 601 O O . ARG A 1 76 ? 12.813 3.649 -4.439 1.00 61.09 76 ARG A O 1
ATOM 608 N N . ARG A 1 77 ? 14.653 4.920 -4.388 1.00 60.56 77 ARG A N 1
ATOM 609 C CA . ARG A 1 77 ? 14.024 6.212 -4.766 1.00 60.56 77 ARG A CA 1
ATOM 610 C C . ARG A 1 77 ? 13.114 6.832 -3.703 1.00 60.56 77 ARG A C 1
ATOM 612 O O . ARG A 1 77 ? 12.532 7.885 -3.943 1.00 60.56 77 ARG A O 1
ATOM 619 N N . VAL A 1 78 ? 13.073 6.260 -2.502 1.00 59.41 78 VAL A N 1
ATOM 620 C CA . VAL A 1 78 ? 12.527 6.923 -1.319 1.00 59.41 78 VAL A CA 1
ATOM 621 C C . VAL A 1 78 ? 13.686 7.551 -0.560 1.00 59.41 78 VAL A C 1
ATOM 623 O O . VAL A 1 78 ? 14.395 6.906 0.208 1.00 59.41 78 VAL A O 1
ATOM 626 N N . GLY A 1 79 ? 13.895 8.844 -0.800 1.00 56.38 79 GLY A N 1
ATOM 627 C CA . GLY A 1 79 ? 14.531 9.673 0.209 1.00 56.38 79 GLY A CA 1
ATOM 628 C C . GLY A 1 79 ? 13.619 9.765 1.429 1.00 56.38 79 GLY A C 1
ATOM 629 O O . GLY A 1 79 ? 12.402 9.637 1.325 1.00 56.38 79 GLY A O 1
ATOM 630 N N . GLU A 1 80 ? 14.229 10.003 2.580 1.00 61.62 80 GLU A N 1
ATOM 631 C CA . GLU A 1 80 ? 13.594 10.549 3.772 1.00 61.62 80 GLU A CA 1
ATOM 632 C C . GLU A 1 80 ? 12.336 11.410 3.433 1.00 61.62 80 GLU A C 1
ATOM 634 O O . GLU A 1 80 ? 12.472 12.496 2.864 1.00 61.62 80 GLU A O 1
ATOM 639 N N . ILE A 1 81 ? 11.110 10.932 3.742 1.00 65.69 81 ILE A N 1
ATOM 640 C CA . ILE A 1 81 ? 9.858 11.647 3.404 1.00 65.69 81 ILE A CA 1
ATOM 641 C C . ILE A 1 81 ? 9.742 12.901 4.272 1.00 65.69 81 ILE A C 1
ATOM 643 O O . ILE A 1 81 ? 9.315 12.855 5.432 1.00 65.69 81 ILE A O 1
ATOM 647 N N . ASN A 1 82 ? 10.156 14.031 3.711 1.00 66.56 82 ASN A N 1
ATOM 648 C CA . ASN A 1 82 ? 10.056 15.335 4.346 1.00 66.56 82 ASN A CA 1
ATOM 649 C C . ASN A 1 82 ? 8.689 15.985 4.076 1.00 66.56 82 ASN A C 1
ATOM 651 O O . ASN A 1 82 ? 7.838 15.444 3.369 1.00 66.56 82 ASN A O 1
ATOM 655 N N . SER A 1 83 ? 8.455 17.154 4.674 1.00 68.31 83 SER A N 1
ATOM 656 C CA . SER A 1 83 ? 7.151 17.809 4.599 1.00 68.31 83 SER A CA 1
ATOM 657 C C . SER A 1 83 ? 6.745 18.280 3.210 1.00 68.31 83 SER A C 1
ATOM 659 O O . SER A 1 83 ? 5.552 18.479 2.993 1.00 68.31 83 SER A O 1
ATOM 661 N N . ASP A 1 84 ? 7.720 18.439 2.322 1.00 73.00 84 ASP A N 1
ATOM 662 C CA . ASP A 1 84 ? 7.575 19.096 1.027 1.00 73.00 84 ASP A CA 1
ATOM 663 C C . ASP A 1 84 ? 7.527 18.072 -0.120 1.00 73.00 84 ASP A C 1
ATOM 665 O O . ASP A 1 84 ? 7.404 18.447 -1.282 1.00 73.00 84 ASP A O 1
ATOM 669 N N . ASN A 1 85 ? 7.621 16.777 0.202 1.00 72.81 85 ASN A N 1
ATOM 670 C CA . ASN A 1 85 ? 7.502 15.693 -0.758 1.00 72.81 85 ASN A CA 1
ATOM 671 C C . ASN A 1 85 ? 6.045 15.581 -1.241 1.00 72.81 85 ASN A C 1
ATOM 673 O O . ASN A 1 85 ? 5.126 15.408 -0.438 1.00 72.81 85 ASN A O 1
ATOM 677 N N . GLU A 1 86 ? 5.836 15.664 -2.554 1.00 74.56 86 GLU A N 1
ATOM 678 C CA . GLU A 1 86 ? 4.503 15.689 -3.171 1.00 74.56 86 GLU A CA 1
ATOM 679 C C . GLU A 1 86 ? 3.693 14.402 -2.923 1.00 74.56 86 GLU A C 1
ATOM 681 O O . GLU A 1 86 ? 2.466 14.435 -2.840 1.00 74.56 86 GLU A O 1
ATOM 686 N N . HIS A 1 87 ? 4.371 13.288 -2.661 1.00 76.81 87 HIS A N 1
ATOM 687 C CA . HIS A 1 87 ? 3.756 11.978 -2.450 1.00 76.81 87 HIS A CA 1
ATOM 688 C C . HIS A 1 87 ? 3.404 11.698 -0.992 1.00 76.81 87 HIS A C 1
ATOM 690 O O . HIS A 1 87 ? 2.705 10.731 -0.676 1.00 76.81 87 HIS A O 1
ATOM 696 N N . ARG A 1 88 ? 3.838 12.581 -0.086 1.00 78.94 88 ARG A N 1
ATOM 697 C CA . ARG A 1 88 ? 3.498 12.512 1.334 1.00 78.94 88 ARG A CA 1
ATOM 698 C C . ARG A 1 88 ? 1.987 12.479 1.549 1.00 78.94 88 ARG A C 1
ATOM 700 O O . ARG A 1 88 ? 1.530 11.756 2.425 1.00 78.94 88 ARG A O 1
ATOM 707 N N . GLN A 1 89 ? 1.217 13.225 0.757 1.00 82.38 89 GLN A N 1
ATOM 708 C CA . GLN A 1 89 ? -0.241 13.284 0.901 1.00 82.38 89 GLN A CA 1
ATOM 709 C C . GLN A 1 89 ? -0.900 11.927 0.644 1.00 82.38 89 GLN A C 1
ATOM 711 O O . GLN A 1 89 ? -1.784 11.526 1.397 1.00 82.38 89 GLN A O 1
ATOM 716 N N . THR A 1 90 ? -0.446 11.203 -0.379 1.00 83.31 90 THR A N 1
ATOM 717 C CA . THR A 1 90 ? -0.966 9.870 -0.703 1.00 83.31 90 THR A CA 1
ATOM 718 C C . THR A 1 90 ? -0.607 8.867 0.388 1.00 83.31 90 THR A C 1
ATOM 720 O O . THR A 1 90 ? -1.463 8.118 0.848 1.00 83.31 90 THR A O 1
ATOM 723 N N . ILE A 1 91 ? 0.630 8.913 0.886 1.00 83.56 91 ILE A N 1
ATOM 724 C CA . ILE A 1 91 ? 1.064 8.065 2.001 1.00 83.56 91 ILE A CA 1
ATOM 725 C C . ILE A 1 91 ? 0.242 8.376 3.260 1.00 83.56 91 ILE A C 1
ATOM 727 O O . ILE A 1 91 ? -0.232 7.465 3.934 1.00 83.56 91 ILE A O 1
ATOM 731 N N . GLU A 1 92 ? 0.023 9.653 3.577 1.00 85.81 92 GLU A N 1
ATOM 732 C CA . GLU A 1 92 ? -0.817 10.073 4.704 1.00 85.81 92 GLU A CA 1
ATOM 733 C C . GLU A 1 92 ? -2.275 9.630 4.548 1.00 85.81 92 GLU A C 1
ATOM 735 O O . GLU A 1 92 ? -2.901 9.268 5.544 1.00 85.81 92 GLU A O 1
ATOM 740 N N . LEU A 1 93 ? -2.812 9.634 3.326 1.00 86.94 93 LEU A N 1
ATOM 741 C CA . LEU A 1 93 ? -4.150 9.124 3.040 1.00 86.94 93 LEU A CA 1
ATOM 742 C C . LEU A 1 93 ? -4.250 7.636 3.381 1.00 86.94 93 LEU A C 1
ATOM 744 O O . LEU A 1 93 ? -5.119 7.265 4.163 1.00 86.94 93 LEU A O 1
ATOM 748 N N . VAL A 1 94 ? -3.349 6.805 2.853 1.00 88.75 94 VAL A N 1
ATOM 749 C CA . VAL A 1 94 ? -3.347 5.359 3.129 1.00 88.75 94 VAL A CA 1
ATOM 750 C C . VAL A 1 94 ? -3.233 5.086 4.628 1.00 88.75 94 VAL A C 1
ATOM 752 O O . VAL A 1 94 ? -4.018 4.318 5.174 1.00 88.75 94 VAL A O 1
ATOM 755 N N . ASN A 1 95 ? -2.315 5.771 5.313 1.00 88.62 95 ASN A N 1
ATOM 756 C CA . ASN A 1 95 ? -2.151 5.632 6.760 1.00 88.62 95 ASN A CA 1
ATOM 757 C C . ASN A 1 95 ? -3.442 5.926 7.530 1.00 88.62 95 ASN A C 1
ATOM 759 O O . ASN A 1 95 ? -3.785 5.202 8.455 1.00 88.62 95 ASN A O 1
ATOM 763 N N . LYS A 1 96 ? -4.168 6.982 7.149 1.00 89.06 96 LYS A N 1
ATOM 764 C CA . LYS A 1 96 ? -5.445 7.322 7.785 1.00 89.06 96 LYS A CA 1
ATOM 765 C C . LYS A 1 96 ? -6.525 6.285 7.513 1.00 89.06 96 LYS A C 1
ATOM 767 O O . LYS A 1 96 ? -7.331 6.029 8.396 1.00 89.06 96 LYS A O 1
ATOM 772 N N . LEU A 1 97 ? -6.564 5.713 6.312 1.00 90.06 97 LEU A N 1
ATOM 773 C CA . LEU A 1 97 ? -7.548 4.685 5.975 1.00 90.06 97 LEU A CA 1
ATOM 774 C C . LEU A 1 97 ? -7.326 3.420 6.804 1.00 90.06 97 LEU A C 1
ATOM 776 O O . LEU A 1 97 ? -8.279 2.909 7.380 1.00 90.06 97 LEU A O 1
ATOM 780 N N . VAL A 1 98 ? -6.074 2.982 6.936 1.00 89.25 98 VAL A N 1
ATOM 781 C CA . VAL A 1 98 ? -5.726 1.840 7.793 1.00 89.25 98 VAL A CA 1
ATOM 782 C C . VAL A 1 98 ? -5.940 2.170 9.273 1.00 89.25 98 VAL A C 1
ATOM 784 O O . VAL A 1 98 ? -6.428 1.332 10.018 1.00 89.25 98 VAL A O 1
ATOM 787 N N . GLN A 1 99 ? -5.663 3.405 9.706 1.00 90.75 99 GLN A N 1
ATOM 788 C CA . GLN A 1 99 ? -5.976 3.847 11.069 1.00 90.75 99 GLN A CA 1
ATOM 789 C C . GLN A 1 99 ? -7.467 3.705 11.392 1.00 90.75 99 GLN A C 1
ATOM 791 O O . GLN A 1 99 ? -7.823 3.256 12.479 1.00 90.75 99 GLN A O 1
ATOM 796 N N . ILE A 1 100 ? -8.327 4.114 10.457 1.00 88.81 100 ILE A N 1
ATOM 797 C CA . ILE A 1 100 ? -9.779 3.995 10.595 1.00 88.81 100 ILE A CA 1
ATOM 798 C C . ILE A 1 100 ? -10.186 2.519 10.644 1.00 88.81 100 ILE A C 1
ATOM 800 O O . ILE A 1 100 ? -10.958 2.149 11.520 1.00 88.81 100 ILE A O 1
ATOM 804 N N . ASP A 1 101 ? -9.641 1.695 9.747 1.00 88.12 101 ASP A N 1
ATOM 805 C CA . ASP A 1 101 ? -9.912 0.253 9.679 1.00 88.12 101 ASP A CA 1
ATOM 806 C C . ASP A 1 101 ? -9.534 -0.484 10.971 1.00 88.12 101 ASP A C 1
ATOM 808 O O . ASP A 1 101 ? -10.319 -1.259 11.511 1.00 88.12 101 ASP A O 1
ATOM 812 N N . ALA A 1 102 ? -8.354 -0.185 11.514 1.00 87.19 102 ALA A N 1
ATOM 813 C CA . ALA A 1 102 ? -7.847 -0.794 12.739 1.00 87.19 102 ALA A CA 1
ATOM 814 C C . ALA A 1 102 ? -8.441 -0.188 14.028 1.00 87.19 102 ALA A C 1
ATOM 816 O O . ALA A 1 102 ? -8.056 -0.597 15.123 1.00 87.19 102 ALA A O 1
ATOM 817 N N . GLU A 1 103 ? -9.327 0.811 13.920 1.00 88.38 103 GLU A N 1
ATOM 818 C CA . GLU A 1 103 ? -9.841 1.606 15.047 1.00 88.38 103 GLU A CA 1
ATOM 819 C C . GLU A 1 103 ? -8.719 2.147 15.965 1.00 88.38 103 GLU A C 1
ATOM 821 O O . GLU A 1 103 ? -8.858 2.217 17.189 1.00 88.38 103 GLU A O 1
ATOM 826 N N . ALA A 1 104 ? -7.578 2.520 15.378 1.00 88.75 104 ALA A N 1
ATOM 827 C CA . ALA A 1 104 ? -6.372 2.861 16.124 1.00 88.75 104 ALA A CA 1
ATOM 828 C C . ALA A 1 104 ? -6.312 4.340 16.544 1.00 88.75 104 ALA A C 1
ATOM 830 O O . ALA A 1 104 ? -6.650 5.260 15.791 1.00 88.75 104 ALA A O 1
ATOM 831 N N . ASP A 1 105 ? -5.776 4.590 17.741 1.00 86.81 105 ASP A N 1
ATOM 832 C CA . ASP A 1 105 ? -5.661 5.937 18.313 1.00 86.81 105 ASP A CA 1
ATOM 833 C C . ASP A 1 105 ? -4.616 6.812 17.595 1.00 86.81 105 ASP A C 1
ATOM 835 O O . ASP A 1 105 ? -4.722 8.045 17.603 1.00 86.81 105 ASP A O 1
ATOM 839 N N . SER A 1 106 ? -3.609 6.203 16.957 1.00 85.19 106 SER A N 1
ATOM 840 C CA . SER A 1 106 ? -2.549 6.925 16.249 1.00 85.19 106 SER A CA 1
ATOM 841 C C . SER A 1 106 ? -2.110 6.251 14.947 1.00 85.19 106 SER A C 1
ATOM 843 O O . SER A 1 106 ? -2.275 5.051 14.751 1.00 85.19 106 SER A O 1
ATOM 845 N N . ILE A 1 107 ? -1.519 7.045 14.048 1.00 79.62 107 ILE A N 1
ATOM 846 C CA . ILE A 1 107 ? -0.949 6.552 12.783 1.00 79.62 107 ILE A CA 1
ATOM 847 C C . ILE A 1 107 ? 0.298 5.699 13.048 1.00 79.62 107 ILE A C 1
ATOM 849 O O . ILE A 1 107 ? 0.625 4.806 12.272 1.00 79.62 107 ILE A O 1
ATOM 853 N N . GLU A 1 108 ? 1.024 5.991 14.125 1.00 83.19 108 GLU A N 1
ATOM 854 C CA . GLU A 1 108 ? 2.202 5.231 14.528 1.00 83.19 108 GLU A CA 1
ATOM 855 C C . GLU A 1 108 ? 1.863 3.774 14.861 1.00 83.19 108 GLU A C 1
ATOM 857 O O . GLU A 1 108 ? 2.681 2.899 14.589 1.00 83.19 108 GLU A O 1
ATOM 862 N N . ASP A 1 109 ? 0.665 3.520 15.391 1.00 85.94 109 ASP A N 1
ATOM 863 C CA . ASP A 1 109 ? 0.234 2.182 15.805 1.00 85.94 109 ASP A CA 1
ATOM 864 C C . ASP A 1 109 ? -0.129 1.274 14.620 1.00 85.94 109 ASP A C 1
ATOM 866 O O . ASP A 1 109 ? -0.114 0.058 14.768 1.00 85.94 109 ASP A O 1
ATOM 870 N N . VAL A 1 110 ? -0.413 1.851 13.447 1.00 87.94 110 VAL A N 1
ATOM 871 C CA . VAL A 1 110 ? -0.865 1.115 12.250 1.00 87.94 110 VAL A CA 1
ATOM 872 C C . VAL A 1 110 ? 0.166 1.063 11.134 1.00 87.94 110 VAL A C 1
ATOM 874 O O . VAL A 1 110 ? -0.121 0.598 10.034 1.00 87.94 110 VAL A O 1
ATOM 877 N N . TRP A 1 111 ? 1.375 1.566 11.377 1.00 88.19 111 TRP A N 1
ATOM 878 C CA . TRP A 1 111 ? 2.394 1.624 10.335 1.00 88.19 111 TRP A CA 1
ATOM 879 C C . TRP A 1 111 ? 2.738 0.234 9.793 1.00 88.19 111 TRP A C 1
ATOM 881 O O . TRP A 1 111 ? 2.833 0.068 8.580 1.00 88.19 111 TRP A O 1
ATOM 891 N N . ASP A 1 112 ? 2.874 -0.760 10.670 1.00 87.56 112 ASP A N 1
ATOM 892 C CA . ASP A 1 112 ? 3.171 -2.133 10.257 1.00 87.56 112 ASP A CA 1
ATOM 893 C C . ASP A 1 112 ? 2.014 -2.727 9.437 1.00 87.56 112 ASP A C 1
ATOM 895 O O . ASP A 1 112 ? 2.264 -3.324 8.393 1.00 87.56 112 ASP A O 1
ATOM 899 N N . ASP A 1 113 ? 0.759 -2.464 9.812 1.00 89.50 113 ASP A N 1
ATOM 900 C CA . ASP A 1 113 ? -0.417 -2.906 9.049 1.00 89.50 113 ASP A CA 1
ATOM 901 C C . ASP A 1 113 ? -0.456 -2.277 7.651 1.00 89.50 113 ASP A C 1
ATOM 903 O O . ASP A 1 113 ? -0.733 -2.954 6.661 1.00 89.50 113 ASP A O 1
ATOM 907 N N . VAL A 1 114 ? -0.103 -0.992 7.534 1.00 90.69 114 VAL A N 1
ATOM 908 C CA . VAL A 1 114 ? 0.032 -0.319 6.232 1.00 90.69 114 VAL A CA 1
ATOM 909 C C . VAL A 1 114 ? 1.074 -1.025 5.364 1.00 90.69 114 VAL A C 1
ATOM 911 O O . VAL A 1 114 ? 0.838 -1.207 4.170 1.00 90.69 114 VAL A O 1
ATOM 914 N N . LEU A 1 115 ? 2.212 -1.435 5.936 1.00 90.44 115 LEU A N 1
ATOM 915 C CA . LEU A 1 115 ? 3.235 -2.184 5.201 1.00 90.44 115 LEU A CA 1
ATOM 916 C C . LEU A 1 115 ? 2.726 -3.568 4.773 1.00 90.44 115 LEU A C 1
ATOM 918 O O . LEU A 1 115 ? 3.004 -3.990 3.651 1.00 90.44 115 LEU A O 1
ATOM 922 N N . LEU A 1 116 ? 1.963 -4.255 5.630 1.00 91.62 116 LEU A N 1
ATOM 923 C CA . LEU A 1 116 ? 1.392 -5.566 5.316 1.00 91.62 116 LEU A CA 1
ATOM 924 C C . LEU A 1 116 ? 0.368 -5.491 4.177 1.00 91.62 116 LEU A C 1
ATOM 926 O O . LEU A 1 116 ? 0.414 -6.315 3.260 1.00 91.62 116 LEU A O 1
ATOM 930 N N . TYR A 1 117 ? -0.516 -4.489 4.205 1.00 93.06 117 TYR A N 1
ATOM 931 C CA . TYR A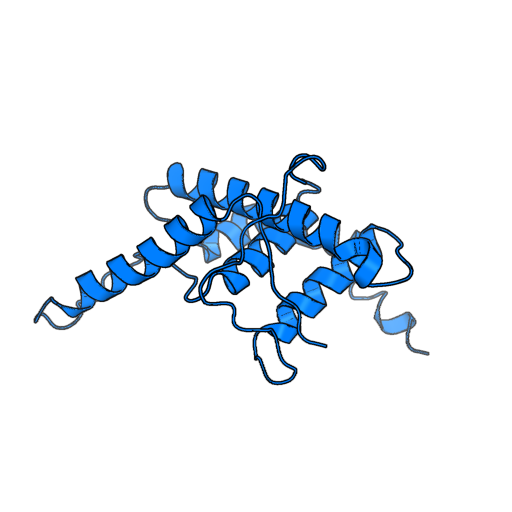 1 117 ? -1.444 -4.209 3.108 1.00 93.06 117 TYR A CA 1
ATOM 932 C C . TYR A 1 117 ? -0.697 -3.826 1.826 1.00 93.06 117 TYR A C 1
ATOM 934 O O . TYR A 1 117 ? -1.061 -4.277 0.740 1.00 93.06 117 TYR A O 1
ATOM 942 N N . ALA A 1 118 ? 0.359 -3.012 1.936 1.00 92.62 118 ALA A N 1
ATOM 943 C CA . ALA A 1 118 ? 1.154 -2.590 0.787 1.00 92.62 118 ALA A CA 1
ATOM 944 C C . ALA A 1 118 ? 1.807 -3.769 0.072 1.00 92.62 118 ALA A C 1
ATOM 946 O O . ALA A 1 118 ? 1.672 -3.904 -1.143 1.00 92.62 118 ALA A O 1
ATOM 947 N N . ASP A 1 119 ? 2.486 -4.633 0.825 1.00 92.50 119 ASP A N 1
ATOM 948 C CA . ASP A 1 119 ? 3.163 -5.800 0.270 1.00 92.50 119 ASP A CA 1
ATOM 949 C C . ASP A 1 119 ? 2.158 -6.779 -0.358 1.00 92.50 119 ASP A C 1
ATOM 951 O O . ASP A 1 119 ? 2.422 -7.284 -1.447 1.00 92.50 119 ASP A O 1
ATOM 955 N N . ALA A 1 120 ? 0.981 -6.971 0.249 1.00 91.75 120 ALA A N 1
ATOM 956 C CA . ALA A 1 120 ? -0.060 -7.848 -0.294 1.00 91.75 120 ALA A CA 1
ATOM 957 C C . ALA A 1 120 ? -0.628 -7.319 -1.614 1.00 91.75 120 ALA A C 1
ATOM 959 O O . ALA A 1 120 ? -0.763 -8.058 -2.589 1.00 91.75 120 ALA A O 1
ATOM 960 N N . GLY A 1 121 ? -0.930 -6.021 -1.682 1.00 90.94 121 GLY A N 1
ATOM 961 C CA . GLY A 1 121 ? -1.436 -5.431 -2.916 1.00 90.94 121 GLY A CA 1
ATOM 962 C C . GLY A 1 121 ? -0.393 -5.386 -4.030 1.00 90.94 121 GLY A C 1
ATOM 963 O O . GLY A 1 121 ? -0.759 -5.509 -5.196 1.00 90.94 121 GLY A O 1
ATOM 964 N N . VAL A 1 122 ? 0.894 -5.253 -3.695 1.00 89.75 122 VAL A N 1
ATOM 965 C CA . VAL A 1 122 ? 1.984 -5.342 -4.678 1.00 89.75 122 VAL A CA 1
ATOM 966 C C . VAL A 1 122 ? 2.193 -6.773 -5.170 1.00 89.75 122 VAL A C 1
ATOM 968 O O . VAL A 1 122 ? 2.419 -6.949 -6.363 1.00 89.75 122 VAL A O 1
ATOM 971 N N . GLU A 1 123 ? 2.067 -7.791 -4.314 1.00 91.12 123 GLU A N 1
ATOM 972 C CA . GLU A 1 123 ? 2.027 -9.195 -4.758 1.00 91.12 123 GLU A CA 1
ATOM 973 C C . GLU A 1 123 ? 0.863 -9.439 -5.721 1.00 91.12 123 GLU A C 1
ATOM 975 O O . GLU A 1 123 ? 1.066 -9.976 -6.806 1.00 91.12 123 GLU A O 1
ATOM 980 N N . TYR A 1 124 ? -0.338 -8.973 -5.371 1.00 88.62 124 TYR A N 1
ATOM 981 C CA . TYR A 1 124 ? -1.507 -9.110 -6.236 1.00 88.62 124 TYR A CA 1
ATOM 982 C C . TYR A 1 124 ? -1.308 -8.420 -7.590 1.00 88.62 124 TYR A C 1
ATOM 984 O O . TYR A 1 124 ? -1.590 -8.996 -8.638 1.00 88.62 124 TYR A O 1
ATOM 992 N N . LEU A 1 125 ? -0.798 -7.186 -7.580 1.00 86.19 125 LEU A N 1
ATOM 993 C CA . LEU A 1 125 ? -0.503 -6.446 -8.803 1.00 86.19 125 LEU A CA 1
ATOM 994 C C . LEU A 1 125 ? 0.524 -7.185 -9.663 1.00 86.19 125 LEU A C 1
ATOM 996 O O . LEU A 1 125 ? 0.385 -7.260 -10.879 1.00 86.19 125 LEU A O 1
ATOM 1000 N N . ASN A 1 126 ? 1.553 -7.726 -9.020 1.00 86.31 126 ASN A N 1
ATOM 1001 C CA . ASN A 1 126 ? 2.592 -8.483 -9.682 1.00 86.31 126 ASN A CA 1
ATOM 1002 C C . ASN A 1 126 ? 2.037 -9.733 -10.373 1.00 86.31 126 ASN A C 1
ATOM 1004 O O . ASN A 1 126 ? 2.401 -10.003 -11.513 1.00 86.31 126 ASN A O 1
ATOM 1008 N N . ASP A 1 127 ? 1.156 -10.467 -9.699 1.00 86.69 127 ASP A N 1
ATOM 1009 C CA . ASP A 1 127 ? 0.517 -11.654 -10.263 1.00 86.69 127 ASP A CA 1
ATOM 1010 C C . ASP A 1 127 ? -0.380 -11.296 -11.457 1.00 86.69 127 ASP A C 1
ATOM 1012 O O . ASP A 1 127 ? -0.383 -12.006 -12.460 1.00 86.69 127 ASP A O 1
ATOM 1016 N N . GLU A 1 128 ? -1.099 -10.172 -11.394 1.00 82.50 128 GLU A N 1
ATOM 1017 C CA . GLU A 1 128 ? -1.913 -9.684 -12.514 1.00 82.50 128 GLU A CA 1
ATOM 1018 C C . GLU A 1 128 ? -1.056 -9.264 -13.717 1.00 82.50 128 GLU A C 1
ATOM 1020 O O . GLU A 1 128 ? -1.393 -9.604 -14.850 1.00 82.50 128 GLU A O 1
ATOM 1025 N N . ILE A 1 129 ? 0.077 -8.596 -13.479 1.00 78.62 129 ILE A N 1
ATOM 1026 C CA . ILE A 1 129 ? 1.062 -8.252 -14.518 1.00 78.62 129 ILE A CA 1
ATOM 1027 C C . ILE A 1 129 ? 1.681 -9.515 -15.124 1.00 78.62 129 ILE A C 1
ATOM 1029 O O . ILE A 1 129 ? 1.814 -9.612 -16.335 1.00 78.62 129 ILE A O 1
ATOM 1033 N N . ASP A 1 130 ? 2.052 -10.505 -14.311 1.00 77.50 130 ASP A N 1
ATOM 1034 C CA . ASP A 1 130 ? 2.673 -11.735 -14.816 1.00 77.50 130 ASP A CA 1
ATOM 1035 C C . ASP A 1 130 ? 1.668 -12.602 -15.625 1.00 77.50 130 ASP A C 1
ATOM 1037 O O . ASP A 1 130 ? 2.080 -13.448 -16.423 1.00 77.50 130 ASP A O 1
ATOM 1041 N N . VAL A 1 131 ? 0.352 -12.409 -15.443 1.00 76.94 131 VAL A N 1
ATOM 1042 C CA . VAL A 1 131 ? -0.718 -13.100 -16.196 1.00 76.94 131 VAL A CA 1
ATOM 1043 C C . VAL A 1 131 ? -1.126 -12.352 -17.470 1.00 76.94 131 VAL A C 1
ATOM 1045 O O . VAL A 1 131 ? -1.551 -12.991 -18.439 1.00 76.94 131 VAL A O 1
ATOM 1048 N N . GLN A 1 132 ? -1.040 -11.022 -17.476 1.00 65.88 132 GLN A N 1
ATOM 1049 C CA . GLN A 1 132 ? -1.443 -10.174 -18.596 1.00 65.88 132 GLN A CA 1
ATOM 1050 C C . GLN A 1 132 ? -0.196 -9.688 -19.348 1.00 65.88 132 GLN A C 1
ATOM 1052 O O . GLN A 1 132 ? 0.572 -8.902 -18.816 1.00 65.88 132 GLN A O 1
ATOM 1057 N N . ASP A 1 133 ? -0.016 -10.111 -20.607 1.00 58.16 133 ASP A N 1
ATOM 1058 C CA . ASP A 1 133 ? 1.127 -9.692 -21.450 1.00 58.16 133 ASP A CA 1
ATOM 1059 C C . ASP A 1 133 ? 1.227 -8.155 -21.635 1.00 58.16 133 ASP A C 1
ATOM 1061 O O . ASP A 1 133 ? 2.270 -7.659 -22.054 1.00 58.16 133 ASP A O 1
ATOM 1065 N N . ASP A 1 134 ? 0.154 -7.414 -21.334 1.00 64.12 134 ASP A N 1
ATOM 1066 C CA . ASP A 1 134 ? 0.064 -5.952 -21.365 1.00 64.12 134 ASP A CA 1
ATOM 1067 C C . ASP A 1 134 ? -0.772 -5.463 -20.163 1.00 64.12 134 ASP A C 1
ATOM 1069 O O . ASP A 1 134 ? -1.964 -5.776 -20.047 1.00 64.12 134 ASP A O 1
ATOM 1073 N N . PHE A 1 135 ? -0.136 -4.755 -19.223 1.00 68.44 135 PHE A N 1
ATOM 1074 C CA . PHE A 1 135 ? -0.776 -4.297 -17.991 1.00 68.44 135 PHE A CA 1
ATOM 1075 C C . PHE A 1 135 ? -1.420 -2.914 -18.161 1.00 68.44 135 PHE A C 1
ATOM 1077 O O . PHE A 1 135 ? -0.766 -1.873 -18.065 1.00 68.44 135 PHE A O 1
ATOM 1084 N N . ASP A 1 136 ? -2.747 -2.900 -18.305 1.00 74.56 136 ASP A N 1
ATOM 1085 C CA . ASP A 1 136 ? -3.552 -1.676 -18.324 1.00 74.56 136 ASP A CA 1
ATOM 1086 C C . ASP A 1 136 ? -4.073 -1.339 -16.911 1.00 74.56 136 ASP A C 1
ATOM 1088 O O . ASP A 1 136 ? -5.049 -1.916 -16.422 1.00 74.56 136 ASP A O 1
ATOM 1092 N N . LEU A 1 137 ? -3.462 -0.344 -16.253 1.00 72.88 137 LEU A N 1
ATOM 1093 C CA . LEU A 1 137 ? -3.897 0.132 -14.930 1.00 72.88 137 LEU A CA 1
ATOM 1094 C C . LEU A 1 137 ? -5.305 0.720 -14.932 1.00 72.88 137 LEU A C 1
ATOM 1096 O O . LEU A 1 137 ? -6.030 0.586 -13.945 1.00 72.88 137 LEU A O 1
ATOM 1100 N N . VAL A 1 138 ? -5.712 1.392 -16.010 1.00 73.62 138 VAL A N 1
ATOM 1101 C CA . VAL A 1 138 ? -7.056 1.971 -16.100 1.00 73.62 138 VAL A CA 1
ATOM 1102 C C . VAL A 1 138 ? -8.077 0.845 -16.126 1.00 73.62 138 VAL A C 1
ATOM 1104 O O . VAL A 1 138 ? -9.074 0.899 -15.400 1.00 73.62 138 VAL A O 1
ATOM 1107 N N . ARG A 1 139 ? -7.822 -0.193 -16.922 1.00 72.94 139 ARG A N 1
ATOM 1108 C CA . ARG A 1 139 ? -8.629 -1.410 -16.931 1.00 72.94 139 ARG A CA 1
ATOM 1109 C C . ARG A 1 139 ? -8.601 -2.104 -15.577 1.00 72.94 139 ARG A C 1
ATOM 1111 O O . ARG A 1 139 ? -9.675 -2.385 -15.056 1.00 72.94 139 ARG A O 1
ATOM 1118 N N . PHE A 1 140 ? -7.432 -2.298 -14.975 1.00 74.69 140 PHE A N 1
ATOM 1119 C CA . PHE A 1 140 ? -7.287 -2.910 -13.655 1.00 74.69 140 PHE A CA 1
ATOM 1120 C C . PHE A 1 140 ? -8.159 -2.202 -12.604 1.00 74.69 140 PHE A C 1
ATOM 1122 O O . PHE A 1 140 ? -8.981 -2.831 -11.936 1.00 74.69 140 PHE A O 1
ATOM 1129 N N . VAL A 1 141 ? -8.072 -0.870 -12.516 1.00 73.31 141 VAL A N 1
ATOM 1130 C CA . VAL A 1 141 ? -8.879 -0.070 -11.580 1.00 73.31 141 VAL A CA 1
ATOM 1131 C C . VAL A 1 141 ? -10.375 -0.148 -11.914 1.00 73.31 141 VAL A C 1
ATOM 1133 O O . VAL A 1 141 ? -11.211 -0.164 -11.010 1.00 73.31 141 VAL A O 1
ATOM 1136 N N . ARG A 1 142 ? -10.757 -0.215 -13.194 1.00 71.88 142 ARG A N 1
ATOM 1137 C CA . ARG A 1 142 ? -12.173 -0.308 -13.596 1.00 71.88 142 ARG A CA 1
ATOM 1138 C C . ARG A 1 142 ? -12.778 -1.687 -13.353 1.00 71.88 142 ARG A C 1
ATOM 1140 O O . ARG A 1 142 ? -13.925 -1.753 -12.921 1.00 71.88 142 ARG A O 1
ATOM 1147 N N . GLU A 1 143 ? -12.042 -2.753 -13.646 1.00 69.88 143 GLU A N 1
ATOM 1148 C CA . GLU A 1 143 ? -12.522 -4.138 -13.579 1.00 69.88 143 GLU A CA 1
ATOM 1149 C C . GLU A 1 143 ? -12.449 -4.708 -12.161 1.00 69.88 143 GLU A C 1
ATOM 1151 O O . GLU A 1 143 ? -13.357 -5.427 -11.749 1.00 69.88 143 GLU A O 1
ATOM 1156 N N . HIS A 1 144 ? -11.421 -4.341 -11.392 1.00 65.69 144 HIS A N 1
ATOM 1157 C CA . HIS A 1 144 ? -11.191 -4.878 -10.047 1.00 65.69 144 HIS A CA 1
ATOM 1158 C C . HIS A 1 144 ? -11.440 -3.854 -8.932 1.00 65.69 144 HIS A C 1
ATOM 1160 O O . HIS A 1 144 ? -11.651 -4.239 -7.780 1.00 65.69 144 HIS A O 1
ATOM 1166 N N . GLY A 1 145 ? -11.421 -2.557 -9.257 1.00 61.88 145 GLY A N 1
ATOM 1167 C CA . GLY A 1 145 ? -11.444 -1.487 -8.265 1.00 61.88 145 GLY A CA 1
ATOM 1168 C C . GLY A 1 145 ? -12.831 -0.944 -7.941 1.00 61.88 145 GLY A C 1
ATOM 1169 O O . GLY A 1 145 ? -13.124 -0.747 -6.773 1.00 61.88 145 GLY A O 1
ATOM 1170 N N . TYR A 1 146 ? -13.716 -0.700 -8.914 1.00 66.69 146 TYR A N 1
ATOM 1171 C CA . TYR A 1 146 ? -14.846 0.205 -8.644 1.00 66.69 146 TYR A CA 1
ATOM 1172 C C . TYR A 1 146 ? -15.806 -0.278 -7.545 1.00 66.69 146 TYR A C 1
ATOM 1174 O O . TYR A 1 146 ? -16.013 0.452 -6.582 1.00 66.69 146 TYR A O 1
ATOM 1182 N N . ASP A 1 147 ? -16.368 -1.484 -7.643 1.00 73.06 147 ASP A N 1
ATOM 1183 C CA . ASP A 1 147 ? -17.356 -1.956 -6.659 1.00 73.06 147 ASP A CA 1
ATOM 1184 C C . ASP A 1 147 ? -16.706 -2.380 -5.333 1.00 73.06 147 ASP A C 1
ATOM 1186 O O . ASP A 1 147 ? -17.228 -2.071 -4.257 1.00 73.06 147 ASP A O 1
ATOM 1190 N N . THR A 1 148 ? -15.544 -3.036 -5.403 1.00 74.94 148 THR A N 1
ATOM 1191 C CA . THR A 1 148 ? -14.765 -3.476 -4.236 1.00 74.94 148 THR A CA 1
ATOM 1192 C C . THR A 1 148 ? -14.286 -2.281 -3.422 1.00 74.94 148 THR A C 1
ATOM 1194 O O . THR A 1 148 ? -14.562 -2.183 -2.228 1.00 74.94 148 THR A O 1
ATOM 1197 N N . TRP A 1 149 ? -13.627 -1.322 -4.078 1.00 76.88 149 TRP A N 1
ATOM 1198 C CA . TRP A 1 149 ? -13.107 -0.134 -3.412 1.00 76.88 149 TRP A CA 1
ATOM 1199 C C . TRP A 1 149 ? -14.257 0.709 -2.905 1.00 76.88 149 TRP A C 1
ATOM 1201 O O . TRP A 1 149 ? -14.225 1.128 -1.757 1.00 76.88 149 TRP A O 1
ATOM 1211 N N . ARG A 1 150 ? -15.299 0.927 -3.714 1.00 76.81 150 ARG A N 1
ATOM 1212 C CA . ARG A 1 150 ? -16.464 1.692 -3.272 1.00 76.81 150 ARG A CA 1
ATOM 1213 C C . ARG A 1 150 ? -17.073 1.106 -2.005 1.00 76.81 150 ARG A C 1
ATOM 1215 O O . ARG A 1 150 ? -17.312 1.866 -1.078 1.00 76.81 150 ARG A O 1
ATOM 1222 N N . SER A 1 151 ? -17.288 -0.207 -1.959 1.00 80.00 151 SER A N 1
ATOM 1223 C CA . SER A 1 151 ? -17.867 -0.861 -0.782 1.00 80.00 151 SER A CA 1
ATOM 1224 C C . SER A 1 151 ? -16.961 -0.704 0.441 1.00 80.00 151 SER A C 1
ATOM 1226 O O . SER A 1 151 ? -17.443 -0.307 1.499 1.00 80.00 151 SER A O 1
ATOM 1228 N N . ARG A 1 152 ? -15.646 -0.923 0.287 1.00 82.06 152 ARG A N 1
ATOM 1229 C CA . ARG A 1 152 ? -14.680 -0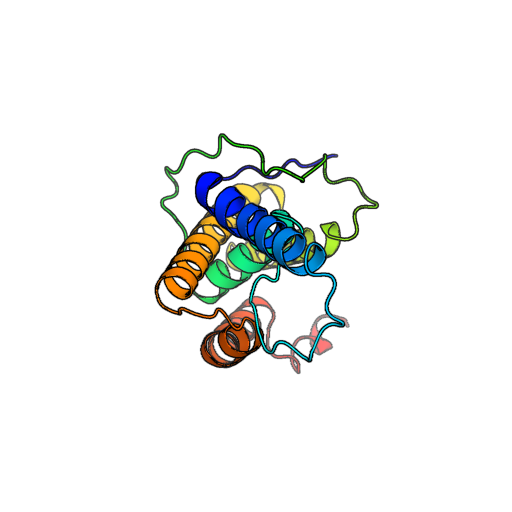.762 1.385 1.00 82.06 152 ARG A CA 1
ATOM 1230 C C . ARG A 1 152 ? -14.574 0.688 1.861 1.00 82.06 152 ARG A C 1
ATOM 1232 O O . ARG A 1 152 ? -14.548 0.953 3.055 1.00 82.06 152 ARG A O 1
ATOM 1239 N N . PHE A 1 153 ? -14.547 1.650 0.945 1.00 79.75 153 PHE A N 1
ATOM 1240 C CA . PHE A 1 153 ? -14.520 3.067 1.295 1.00 79.75 153 PHE A CA 1
ATOM 1241 C C . PHE A 1 153 ? -15.823 3.504 1.966 1.00 79.75 153 PHE A C 1
ATOM 1243 O O . PHE A 1 153 ? -15.770 4.217 2.960 1.00 79.75 153 PHE A O 1
ATOM 1250 N N . GLU A 1 154 ? -16.984 3.075 1.470 1.00 83.12 154 GLU A N 1
ATOM 1251 C CA . GLU A 1 154 ? -18.269 3.368 2.116 1.00 83.12 154 GLU A CA 1
ATOM 1252 C C . GLU A 1 154 ? -18.342 2.765 3.532 1.00 83.12 154 GLU A C 1
ATOM 1254 O O . GLU A 1 154 ? -18.898 3.406 4.421 1.00 83.12 154 GLU A O 1
ATOM 1259 N N . GLU A 1 155 ? -17.741 1.595 3.769 1.00 83.19 155 GLU A N 1
ATOM 1260 C CA . GLU A 1 155 ? -17.606 0.998 5.105 1.00 83.19 155 GLU A CA 1
ATOM 1261 C C . GLU A 1 155 ? -16.696 1.826 6.026 1.00 83.19 155 GLU A C 1
ATOM 1263 O O . GLU A 1 155 ? -17.087 2.149 7.146 1.00 83.19 155 GLU A O 1
ATOM 1268 N N . LEU A 1 156 ? -15.507 2.203 5.549 1.00 81.19 156 LEU A N 1
ATOM 1269 C CA . LEU A 1 156 ? -14.497 2.878 6.367 1.00 81.19 156 LEU A CA 1
ATOM 1270 C C . LEU A 1 156 ? -14.832 4.347 6.636 1.00 81.19 156 LEU A C 1
ATOM 1272 O O . LEU A 1 156 ? -14.738 4.822 7.765 1.00 81.19 156 LEU A O 1
ATOM 1276 N N . VAL A 1 157 ? -15.196 5.100 5.598 1.00 79.38 157 VAL A N 1
ATOM 1277 C CA . VAL A 1 157 ? -15.373 6.559 5.691 1.00 79.38 157 VAL A CA 1
ATOM 1278 C C . VAL A 1 157 ? -16.833 7.003 5.630 1.00 79.38 157 VAL A C 1
ATOM 1280 O O . VAL A 1 157 ? -17.112 8.194 5.782 1.00 79.38 157 VAL A O 1
ATOM 1283 N N . GLY A 1 158 ? -17.770 6.069 5.459 1.00 72.81 158 GLY A N 1
ATOM 1284 C CA . GLY A 1 158 ? -19.195 6.349 5.317 1.00 72.81 158 GLY A CA 1
ATOM 1285 C C . GLY A 1 158 ? -19.597 6.723 3.889 1.00 72.81 158 GLY A C 1
ATOM 1286 O O . GLY A 1 158 ? -18.772 7.030 3.022 1.00 72.81 158 GLY A O 1
ATOM 1287 N N . SER A 1 159 ? -20.907 6.737 3.628 1.00 71.19 159 SER A N 1
ATOM 1288 C CA . SER A 1 159 ? -21.414 7.107 2.303 1.00 71.19 159 SER A CA 1
ATOM 1289 C C . SER A 1 159 ? -21.175 8.597 2.019 1.00 71.19 159 SER A C 1
ATOM 1291 O O . SER A 1 159 ? -21.367 9.419 2.916 1.00 71.19 159 SER A O 1
ATOM 1293 N N . PRO A 1 160 ? -20.888 9.020 0.769 1.00 60.78 160 PRO A N 1
ATOM 1294 C CA . PRO A 1 160 ? -20.655 10.432 0.426 1.00 60.78 160 PRO A CA 1
ATOM 1295 C C . PRO A 1 160 ? -21.759 11.414 0.878 1.00 60.78 160 PRO A C 1
ATOM 1297 O O . PRO A 1 160 ? -21.498 12.602 1.062 1.00 60.78 160 PRO A O 1
ATOM 1300 N N . GLY A 1 161 ? -22.994 10.936 1.084 1.00 59.00 161 GLY A N 1
ATOM 1301 C CA . GLY A 1 161 ? -24.103 11.719 1.650 1.00 59.00 161 GLY A CA 1
ATOM 1302 C C . GLY A 1 161 ? -24.083 11.871 3.181 1.00 59.00 161 GLY A C 1
ATOM 1303 O O . GLY A 1 161 ? -24.621 12.846 3.702 1.00 59.00 161 GLY A O 1
ATOM 1304 N N . GLU A 1 162 ? -23.435 10.955 3.896 1.00 55.94 162 GLU A N 1
ATOM 1305 C CA . GLU A 1 162 ? -23.358 10.887 5.363 1.00 55.94 162 GLU A CA 1
ATOM 1306 C C . GLU A 1 162 ? -22.137 11.640 5.918 1.00 55.94 162 GLU A C 1
ATOM 1308 O O . GLU A 1 162 ? -22.198 12.208 7.012 1.00 55.94 162 GLU A O 1
ATOM 1313 N N . VAL A 1 163 ? -21.060 11.758 5.132 1.00 52.03 163 VAL A N 1
ATOM 1314 C CA . VAL A 1 163 ? -19.844 12.505 5.519 1.00 52.03 163 VAL A CA 1
ATOM 1315 C C . VAL A 1 163 ? -20.131 14.002 5.742 1.00 52.03 163 VAL A C 1
ATOM 1317 O O . VAL A 1 163 ? -19.514 14.644 6.591 1.00 52.03 163 VAL A O 1
ATOM 1320 N N . SER A 1 164 ? -21.142 14.566 5.064 1.00 44.81 164 SER A N 1
ATOM 1321 C CA . SER A 1 164 ? -21.551 15.974 5.233 1.00 44.81 164 SER A CA 1
ATOM 1322 C C . SER A 1 164 ? -22.174 16.302 6.601 1.00 44.81 164 SER A C 1
ATOM 1324 O O . SER A 1 164 ? -22.317 17.475 6.951 1.00 44.81 164 SER A O 1
ATOM 1326 N N . THR A 1 165 ? -22.530 15.286 7.392 1.00 42.25 165 THR A N 1
ATOM 1327 C CA . THR A 1 165 ? -23.147 15.447 8.718 1.00 42.25 165 THR A CA 1
ATOM 1328 C C . THR A 1 165 ? -22.164 15.393 9.887 1.00 42.25 165 THR A C 1
ATOM 1330 O O . THR A 1 165 ? -22.553 15.757 10.994 1.00 42.25 165 THR A O 1
ATOM 1333 N N . LEU A 1 166 ? -20.901 15.009 9.660 1.00 40.81 166 LEU A N 1
ATOM 1334 C CA . LEU A 1 166 ? -19.875 14.901 10.712 1.00 40.81 166 LEU A CA 1
ATOM 1335 C C . LEU A 1 166 ? -19.128 16.218 10.998 1.00 40.81 166 LEU A C 1
ATOM 1337 O O . LEU A 1 166 ? -18.413 16.315 11.991 1.00 40.81 166 LEU A O 1
ATOM 1341 N N . TYR A 1 167 ? -19.342 17.253 10.181 1.00 37.03 167 TYR A N 1
ATOM 1342 C CA . TYR A 1 167 ? -18.859 18.616 10.424 1.00 37.03 167 TYR A CA 1
ATOM 1343 C C . TYR A 1 167 ? -20.037 19.576 10.655 1.00 37.03 167 TYR A C 1
ATOM 1345 O O . TYR A 1 167 ? -20.396 20.373 9.783 1.00 37.03 167 TYR A O 1
ATOM 1353 N N . LYS A 1 168 ? -20.650 19.502 11.840 1.00 34.44 168 LYS A N 1
ATOM 1354 C CA . LYS A 1 168 ? -21.509 20.555 12.401 1.00 34.44 168 LYS A CA 1
ATOM 1355 C C . LYS A 1 168 ? -21.192 20.791 13.867 1.00 34.44 168 LYS A C 1
ATOM 1357 O O . LYS A 1 168 ? -21.071 19.790 14.601 1.00 34.44 168 LYS A O 1
#

Sequence (168 aa):
MTRTIKTSRQDIYIRLVDNAESDRDADNESDEEPEDTADGAYLFDYQYELFSLGALIGLARDEQVDPSAAFSQDIRRVGEINSDNEHRQTIELVNKLVQIDAEADSIEDVWDDVLLYADAGVEYLNDEIDVQDDFDLVRFVREHGYDTWRSRFEELVGSPGEVSTLYK